Protein AF-A0A660UR28-F1 (afdb_monomer)

Foldseek 3Di:
DVVLLVVVVVCCPPVVVDDPPPRPCPPPDDDDDPDDPDDDDDPVNLVVVLVVDPDLLVNLLSLCCNFFVQDPVQQQQFFPVQQDLPQQKGKRAFDDDDLQHDGDADPVNDIDIGHGDNVSSVSQVVQVVVADPPRGHSNAHPVRSVVQSVCVVVVNDDPVCVGPPPPDDPPPDD

Solvent-accessible surface area (backbone atoms only — not comparable to full-atom values): 10834 Å² total; per-residue (Å²): 108,71,67,60,39,48,52,42,44,40,34,28,54,90,64,62,78,40,64,85,89,65,46,88,46,75,82,62,77,77,83,80,71,81,75,77,77,82,81,82,81,50,70,73,59,48,48,56,56,54,69,70,50,84,52,65,69,60,43,34,53,53,47,42,34,69,63,55,68,49,51,73,69,53,50,63,66,32,33,58,88,32,50,42,80,88,81,33,32,39,48,47,63,67,38,70,63,53,100,88,39,65,63,46,66,51,95,83,72,63,68,51,76,37,69,45,57,69,70,49,48,51,41,47,53,56,49,56,72,76,46,65,86,92,52,59,43,72,70,52,56,60,74,54,49,54,52,53,52,53,32,47,78,68,70,70,59,57,79,88,57,72,65,80,59,80,80,59,77,76,83,75,77,130

pLDDT: mean 85.85, std 14.48, range [36.72, 98.25]

Sequence (174 aa):
MRTLRGIFNLAIDPRGYLAEGTNPFAKIKERRIAARPPEYVPAQDFDKVYKAYRDLWWKTFLTLAYTSGGRRDELLNLTWKDVDFDSQNVSFEPKQATDLLLKWEPKDHESRVIPIPPETVQLLANLQVESDEGNPYVFIKTKRLKHILRRRTQGTWQPDYELVNNWYRPKVWG

Secondary structure (DSSP, 8-state):
-HHHHHHHHHHHTTT-SS-TT--TTTT-----PPPPPPPP--HHHHHHHHHH---HHHHHHHHHHHHH---HHHHHT-BGGGEETTTTEEEE--B---SS---B--TT---EEEE--HHHHHHHHHHHHHSPTT--BSSS-HHHHHHHHHHHHTT---GGGTTGGGS-------

Radius of gyration: 21.39 Å; Cα contacts (8 Å, |Δi|>4): 168; chains: 1; bounding box: 58×46×50 Å

Nearest PDB structures (foldseek):
  5hxy-assembly4_D  TM=7.767E-01  e=2.754E-05  Thermoplasma acidophilum DSM 1728
  5hxy-assembly5_E  TM=5.530E-01  e=5.583E-06  Thermoplasma acidophilum DSM 1728
  2a3v-assembly1_A  TM=7.878E-01  e=2.105E-02  Vibrio cholerae O1 biovar El Tor str. N16961
  2a3v-assembly1_C  TM=7.879E-01  e=2.105E-02  Vibrio cholerae O1 biovar El Tor str. N16961
  6en0-assembly1_A  TM=5.609E-01  e=4.003E-03  Enterococcus faecalis

Mean predicted aligned error: 9.43 Å

Structure (mmCIF, N/CA/C/O backbone):
data_AF-A0A660UR28-F1
#
_entry.id   AF-A0A660UR28-F1
#
loop_
_atom_site.group_PDB
_atom_site.id
_atom_site.type_symbol
_atom_site.label_atom_id
_atom_site.label_alt_id
_atom_site.label_comp_id
_atom_site.label_asym_id
_atom_site.label_entity_id
_atom_site.label_seq_id
_atom_site.pdbx_PDB_ins_code
_atom_site.Cartn_x
_atom_site.Cartn_y
_atom_site.Cartn_z
_atom_site.occupancy
_atom_site.B_iso_or_equiv
_atom_site.auth_seq_id
_atom_site.auth_comp_id
_atom_site.auth_asym_id
_atom_site.auth_atom_id
_atom_site.pdbx_PDB_model_num
ATOM 1 N N . MET A 1 1 ? 18.735 -11.638 -23.825 1.00 72.69 1 MET A N 1
ATOM 2 C CA . MET A 1 1 ? 19.673 -10.715 -24.507 1.00 72.69 1 MET A CA 1
ATOM 3 C C . MET A 1 1 ? 19.986 -9.474 -23.673 1.00 72.69 1 MET A C 1
ATOM 5 O O . MET A 1 1 ? 21.167 -9.210 -23.488 1.00 72.69 1 MET A O 1
ATOM 9 N N . ARG A 1 2 ? 18.990 -8.779 -23.093 1.00 79.69 2 ARG A N 1
ATOM 10 C CA . ARG A 1 2 ? 19.202 -7.627 -22.187 1.00 79.69 2 ARG A CA 1
ATOM 11 C C . ARG A 1 2 ? 20.216 -7.875 -21.066 1.00 79.69 2 ARG A C 1
ATOM 13 O O . ARG A 1 2 ? 21.125 -7.077 -20.874 1.00 79.69 2 ARG A O 1
ATOM 20 N N . THR A 1 3 ? 20.096 -9.011 -20.379 1.00 86.44 3 THR A N 1
ATOM 21 C CA . THR A 1 3 ? 20.965 -9.385 -19.252 1.00 86.44 3 THR A CA 1
ATOM 22 C C . THR A 1 3 ? 22.422 -9.577 -19.669 1.00 86.44 3 THR A C 1
ATOM 24 O O . THR A 1 3 ? 23.307 -8.998 -19.055 1.00 86.44 3 THR A O 1
ATOM 27 N N . LEU A 1 4 ? 22.683 -10.328 -20.747 1.00 88.81 4 LEU A N 1
ATOM 28 C CA . LEU A 1 4 ? 24.046 -10.554 -21.248 1.00 88.81 4 LEU A CA 1
ATOM 29 C C . LEU A 1 4 ? 24.688 -9.246 -21.715 1.00 88.81 4 LEU A C 1
ATOM 31 O O . LEU A 1 4 ? 25.809 -8.940 -21.328 1.00 88.81 4 LEU A O 1
ATOM 35 N N . ARG A 1 5 ? 23.942 -8.422 -22.459 1.00 89.19 5 ARG A N 1
ATOM 36 C CA . ARG A 1 5 ? 24.391 -7.080 -22.845 1.00 89.19 5 ARG A CA 1
ATOM 37 C C . ARG A 1 5 ? 24.771 -6.241 -21.619 1.00 89.19 5 ARG A C 1
ATOM 39 O O . ARG A 1 5 ? 25.812 -5.596 -21.650 1.00 89.19 5 ARG A O 1
ATOM 46 N N . GLY A 1 6 ? 23.961 -6.279 -20.559 1.00 88.88 6 GLY A N 1
ATOM 47 C CA . GLY A 1 6 ? 24.231 -5.587 -19.296 1.00 88.88 6 GLY A CA 1
ATOM 48 C C . GLY A 1 6 ? 25.488 -6.090 -18.582 1.00 88.88 6 GLY A C 1
ATOM 49 O O . GLY A 1 6 ? 26.295 -5.275 -18.154 1.00 88.88 6 GLY A O 1
ATOM 50 N N . ILE A 1 7 ? 25.701 -7.409 -18.513 1.00 92.44 7 ILE A N 1
ATOM 51 C CA . ILE A 1 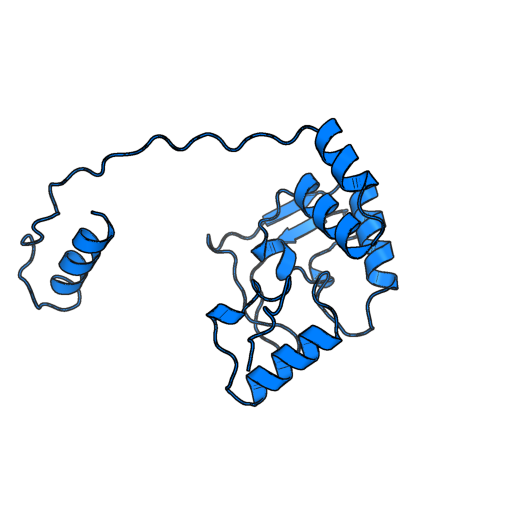7 ? 26.901 -8.009 -17.900 1.00 92.44 7 ILE A CA 1
ATOM 52 C C . ILE A 1 7 ? 28.174 -7.572 -18.635 1.00 92.44 7 ILE A C 1
ATOM 54 O O . ILE A 1 7 ? 29.138 -7.169 -17.990 1.00 92.44 7 ILE A O 1
ATOM 58 N N . PHE A 1 8 ? 28.175 -7.618 -19.971 1.00 92.81 8 PHE A N 1
ATOM 59 C CA . PHE A 1 8 ? 29.329 -7.191 -20.767 1.00 92.81 8 PHE A CA 1
ATOM 60 C C . PHE A 1 8 ? 29.566 -5.683 -20.680 1.00 92.81 8 PHE A C 1
ATOM 62 O O . PHE A 1 8 ? 30.714 -5.269 -20.593 1.00 92.81 8 PHE A O 1
ATOM 69 N N . ASN A 1 9 ? 28.507 -4.869 -20.635 1.00 92.19 9 ASN A N 1
ATOM 70 C CA . ASN A 1 9 ? 28.658 -3.438 -20.369 1.00 92.19 9 ASN A CA 1
ATOM 71 C C . ASN A 1 9 ? 29.295 -3.198 -18.997 1.00 92.19 9 ASN A C 1
ATOM 73 O O . ASN A 1 9 ? 30.249 -2.443 -18.930 1.00 92.19 9 ASN A O 1
ATOM 77 N N . LEU A 1 10 ? 28.853 -3.901 -17.949 1.00 92.56 10 LEU A N 1
ATOM 78 C CA . LEU A 1 10 ? 29.414 -3.769 -16.601 1.00 92.56 10 LEU A CA 1
ATOM 79 C C . LEU A 1 10 ? 30.886 -4.209 -16.520 1.00 92.56 10 LEU A C 1
ATOM 81 O O . LEU A 1 10 ? 31.657 -3.656 -15.741 1.00 92.56 10 LEU A O 1
ATOM 85 N N . ALA A 1 11 ? 31.266 -5.231 -17.292 1.00 92.44 11 ALA A N 1
ATOM 86 C CA . ALA A 1 11 ? 32.648 -5.696 -17.406 1.00 92.44 11 ALA A CA 1
ATOM 87 C C . ALA A 1 11 ? 33.551 -4.688 -18.136 1.00 92.44 11 ALA A C 1
ATOM 89 O O . ALA A 1 11 ? 34.740 -4.642 -17.842 1.00 92.44 11 ALA A O 1
ATOM 90 N N . ILE A 1 12 ? 32.997 -3.888 -19.050 1.00 93.88 12 ILE A N 1
ATOM 91 C CA . ILE A 1 12 ? 33.700 -2.791 -19.722 1.00 93.88 12 ILE A CA 1
ATOM 92 C C . ILE A 1 12 ? 33.795 -1.584 -18.780 1.00 93.88 12 ILE A C 1
ATOM 94 O O . ILE A 1 12 ? 34.889 -1.181 -18.405 1.00 93.88 12 ILE A O 1
ATOM 98 N N . ASP A 1 13 ? 32.653 -1.073 -18.321 1.00 88.19 13 ASP A N 1
ATOM 99 C CA . ASP A 1 13 ? 32.527 0.103 -17.458 1.00 88.19 13 ASP A CA 1
ATOM 100 C C . ASP A 1 13 ? 31.473 -0.173 -16.366 1.00 88.19 13 ASP A C 1
ATOM 102 O O . ASP A 1 13 ? 30.347 -0.572 -16.684 1.00 88.19 13 ASP A O 1
ATOM 106 N N . PRO A 1 14 ? 31.802 -0.047 -15.065 1.00 86.75 14 PRO A N 1
ATOM 107 C CA . PRO A 1 14 ? 33.003 0.565 -14.487 1.00 86.75 14 PRO A CA 1
ATOM 108 C C . PRO A 1 14 ? 34.144 -0.411 -14.167 1.00 86.75 14 PRO A C 1
ATOM 110 O O . PRO A 1 14 ? 35.116 -0.024 -13.525 1.00 86.75 14 PRO A O 1
ATOM 113 N N . ARG A 1 15 ? 34.037 -1.699 -14.525 1.00 91.31 15 ARG A N 1
ATOM 114 C CA . ARG A 1 15 ? 34.988 -2.717 -14.032 1.00 91.31 15 ARG A CA 1
ATOM 115 C C . ARG A 1 15 ? 36.311 -2.788 -14.795 1.00 91.31 15 ARG A C 1
ATOM 117 O O . ARG A 1 15 ? 37.270 -3.311 -14.234 1.00 91.31 15 ARG A O 1
ATOM 124 N N . GLY A 1 16 ? 36.371 -2.324 -16.044 1.00 90.56 16 GLY A N 1
ATOM 125 C CA . GLY A 1 16 ? 37.603 -2.309 -16.842 1.00 90.56 16 GLY A CA 1
ATOM 126 C C . GLY A 1 16 ? 38.189 -3.689 -17.174 1.00 90.56 16 GLY A C 1
ATOM 127 O O . GLY A 1 16 ? 39.362 -3.789 -17.519 1.00 90.56 16 GLY A O 1
ATOM 128 N N . TYR A 1 17 ? 37.409 -4.769 -17.067 1.00 94.94 17 TYR A N 1
ATOM 129 C CA . TYR A 1 17 ? 37.847 -6.128 -17.416 1.00 94.94 17 TYR A CA 1
ATOM 130 C C . TYR A 1 17 ? 37.936 -6.353 -18.927 1.00 94.94 17 TYR A C 1
ATOM 132 O O . TYR A 1 17 ? 38.640 -7.254 -19.377 1.00 94.94 17 TYR A O 1
ATOM 140 N N . LEU A 1 18 ? 37.196 -5.565 -19.706 1.00 92.62 18 LEU A N 1
ATOM 141 C CA . LEU A 1 18 ? 37.156 -5.625 -21.161 1.00 92.62 18 LEU A CA 1
ATOM 142 C C . LEU A 1 18 ? 37.305 -4.215 -21.736 1.00 92.62 18 LEU A C 1
ATOM 144 O O . LEU A 1 18 ? 36.849 -3.246 -21.135 1.00 92.62 18 LEU A O 1
ATOM 148 N N . ALA A 1 19 ? 37.915 -4.101 -22.915 1.00 91.50 19 ALA A N 1
ATOM 149 C CA . ALA A 1 19 ? 38.076 -2.815 -23.586 1.00 91.50 19 ALA A CA 1
ATOM 150 C C . ALA A 1 19 ? 36.729 -2.243 -24.060 1.00 91.50 19 ALA A C 1
ATOM 152 O O . ALA A 1 19 ? 35.791 -2.986 -24.376 1.00 91.50 19 ALA A O 1
ATOM 153 N N . GLU A 1 20 ? 36.643 -0.919 -24.166 1.00 88.88 20 GLU A N 1
ATOM 154 C CA . GLU A 1 20 ? 35.468 -0.245 -24.716 1.00 88.88 20 GLU A CA 1
ATOM 155 C C . GLU A 1 20 ? 35.103 -0.767 -26.114 1.00 88.88 20 GLU A C 1
ATOM 157 O O . GLU A 1 20 ? 35.952 -1.139 -26.922 1.00 88.88 20 GLU A O 1
ATOM 162 N N . GLY A 1 21 ? 33.800 -0.847 -26.393 1.00 86.38 21 GLY A N 1
ATOM 163 C CA . GLY A 1 21 ? 33.291 -1.313 -27.686 1.00 86.38 21 GLY A CA 1
ATOM 164 C C . GLY A 1 21 ? 33.343 -2.831 -27.917 1.00 86.38 21 GLY A C 1
ATOM 165 O O . GLY A 1 21 ? 32.857 -3.292 -28.949 1.00 86.38 21 GLY A O 1
ATOM 166 N N . THR A 1 22 ? 33.843 -3.632 -26.969 1.00 91.62 22 THR A N 1
ATOM 167 C CA . THR A 1 22 ? 33.976 -5.098 -27.129 1.00 91.62 22 THR A CA 1
ATOM 168 C C . THR A 1 22 ? 32.720 -5.905 -26.788 1.00 91.62 22 THR A C 1
ATOM 170 O O . THR A 1 22 ? 32.741 -7.132 -26.869 1.00 91.62 22 THR A O 1
ATOM 173 N N . ASN A 1 23 ? 31.601 -5.262 -26.428 1.00 90.62 23 ASN A N 1
ATOM 174 C CA . ASN A 1 23 ? 30.380 -5.981 -26.058 1.00 90.62 23 ASN A CA 1
ATOM 175 C C . ASN A 1 23 ? 29.820 -6.773 -27.265 1.00 90.62 23 ASN A C 1
ATOM 177 O O . ASN A 1 23 ? 29.280 -6.163 -28.197 1.00 90.62 23 ASN A O 1
ATOM 181 N N . PRO A 1 24 ? 29.838 -8.122 -27.237 1.00 90.81 24 PRO A N 1
ATOM 182 C CA . PRO A 1 24 ? 29.421 -8.945 -28.374 1.00 90.81 24 PRO A CA 1
ATOM 183 C C . PRO A 1 24 ? 27.911 -8.859 -28.642 1.00 90.81 24 PRO A C 1
ATOM 185 O O . PRO A 1 24 ? 27.438 -9.179 -29.730 1.00 90.81 24 PRO A O 1
ATOM 188 N N . PHE A 1 25 ? 27.138 -8.366 -27.672 1.00 88.88 25 PHE A N 1
ATOM 189 C CA . PHE A 1 25 ? 25.699 -8.171 -27.786 1.00 88.88 25 PHE A CA 1
ATOM 190 C C . PHE A 1 25 ? 25.327 -6.754 -28.236 1.00 88.88 25 PHE A C 1
ATOM 192 O O . PHE A 1 25 ? 24.142 -6.505 -28.440 1.00 88.88 25 PHE A O 1
ATOM 199 N N . ALA A 1 26 ? 26.283 -5.832 -28.436 1.00 84.56 26 ALA A N 1
ATOM 200 C CA . ALA A 1 26 ? 26.017 -4.419 -28.739 1.00 84.56 26 ALA A CA 1
ATOM 201 C C . ALA A 1 26 ? 25.076 -4.221 -29.943 1.00 84.56 26 ALA A C 1
ATOM 203 O O . ALA A 1 26 ? 24.149 -3.407 -29.896 1.00 84.56 26 ALA A O 1
ATOM 204 N N . LYS A 1 27 ? 25.251 -5.024 -30.996 1.00 85.81 27 LYS A N 1
ATOM 205 C CA . LYS A 1 27 ? 24.493 -4.915 -32.254 1.00 85.81 27 LYS A CA 1
ATOM 206 C C . LYS A 1 27 ? 23.245 -5.808 -32.313 1.00 85.81 27 LYS A C 1
ATOM 208 O O . LYS A 1 27 ? 22.477 -5.719 -33.268 1.00 85.81 27 LYS A O 1
ATOM 213 N N . ILE A 1 28 ? 22.999 -6.643 -31.298 1.00 86.75 28 ILE A N 1
ATOM 214 C CA . ILE A 1 28 ? 21.868 -7.584 -31.298 1.00 86.75 28 ILE A CA 1
ATOM 215 C C . ILE A 1 28 ? 20.583 -6.859 -30.895 1.00 86.75 28 ILE A C 1
ATOM 217 O O . ILE A 1 28 ? 20.365 -6.573 -29.715 1.00 86.75 28 ILE A O 1
ATOM 221 N N . LYS A 1 29 ? 19.714 -6.567 -31.867 1.00 78.44 29 LYS A N 1
ATOM 222 C CA . LYS A 1 29 ? 18.396 -5.970 -31.604 1.00 78.44 29 LYS A CA 1
ATOM 223 C C . LYS A 1 29 ? 17.541 -6.923 -30.770 1.00 78.44 29 LYS A C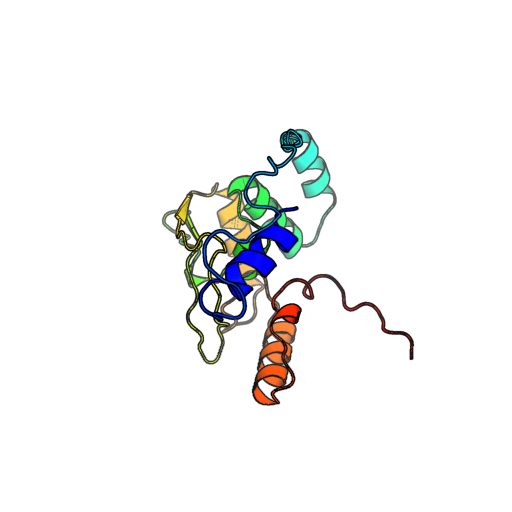 1
ATOM 225 O O . LYS A 1 29 ? 17.421 -8.106 -31.081 1.00 78.44 29 LYS A O 1
ATOM 230 N N . GLU A 1 30 ? 16.932 -6.403 -29.710 1.00 77.81 30 GLU A N 1
ATOM 231 C CA . GLU A 1 30 ? 15.977 -7.181 -28.927 1.00 77.81 30 GLU A CA 1
ATOM 232 C C . GLU A 1 30 ? 14.711 -7.423 -29.744 1.00 77.81 30 GLU A C 1
ATOM 234 O O . GLU A 1 30 ? 14.125 -6.494 -30.305 1.00 77.81 30 GLU A O 1
ATOM 239 N N . ARG A 1 31 ? 14.265 -8.681 -29.785 1.00 75.56 31 ARG A N 1
ATOM 240 C CA . ARG A 1 31 ? 12.942 -9.009 -30.302 1.00 75.56 31 ARG A CA 1
ATOM 241 C C . ARG A 1 31 ? 11.916 -8.436 -29.328 1.00 75.56 31 ARG A C 1
ATO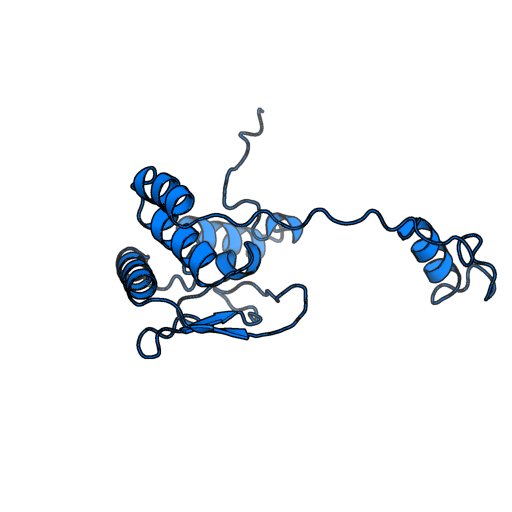M 243 O O . ARG A 1 31 ? 11.694 -9.000 -28.259 1.00 75.56 31 ARG A O 1
ATOM 250 N N . ARG A 1 32 ? 11.313 -7.303 -29.687 1.00 67.38 32 ARG A N 1
ATOM 251 C CA . ARG A 1 32 ? 10.176 -6.743 -28.955 1.00 67.38 32 ARG A CA 1
ATOM 252 C C . ARG A 1 32 ? 8.986 -7.669 -29.176 1.00 67.38 32 ARG A C 1
ATOM 254 O O . ARG A 1 32 ? 8.419 -7.710 -30.263 1.00 67.38 32 ARG A O 1
ATOM 261 N N . ILE A 1 33 ? 8.656 -8.458 -28.163 1.00 78.25 33 ILE A N 1
ATOM 262 C CA . ILE A 1 33 ? 7.372 -9.151 -28.114 1.00 78.25 33 ILE A CA 1
ATOM 263 C C . ILE A 1 33 ? 6.342 -8.062 -27.819 1.00 78.25 33 ILE A C 1
ATOM 265 O O . ILE A 1 33 ? 6.503 -7.330 -26.841 1.00 78.25 33 ILE A O 1
ATOM 269 N N . ALA A 1 34 ? 5.335 -7.906 -28.679 1.00 74.56 34 ALA A N 1
ATOM 270 C CA . ALA A 1 34 ? 4.233 -6.998 -28.391 1.00 74.56 34 ALA A CA 1
ATOM 271 C C . ALA A 1 34 ? 3.586 -7.443 -27.074 1.00 74.56 34 ALA A C 1
ATOM 273 O O . ALA A 1 34 ? 3.152 -8.591 -26.949 1.00 74.56 34 ALA A O 1
ATOM 274 N N . ALA A 1 35 ? 3.588 -6.562 -26.074 1.00 75.69 35 ALA A N 1
ATOM 275 C CA . ALA A 1 35 ? 2.890 -6.833 -24.831 1.00 75.69 35 ALA A CA 1
ATOM 276 C C . ALA A 1 35 ? 1.396 -6.960 -25.144 1.00 75.69 35 ALA A C 1
ATOM 278 O O . ALA A 1 35 ? 0.849 -6.150 -25.894 1.00 75.69 35 ALA A O 1
ATOM 279 N N . ARG A 1 36 ? 0.738 -7.980 -24.585 1.00 78.12 36 ARG A N 1
ATOM 280 C CA . ARG A 1 36 ? -0.725 -8.016 -24.610 1.00 78.12 36 ARG A CA 1
ATOM 281 C C . ARG A 1 36 ? -1.227 -6.826 -23.791 1.00 78.12 36 ARG A C 1
ATOM 283 O O . ARG A 1 36 ? -0.684 -6.607 -22.703 1.00 78.12 36 ARG A O 1
ATOM 290 N N . PRO A 1 37 ? -2.208 -6.056 -24.289 1.00 74.75 37 PRO A N 1
ATOM 291 C CA . PRO A 1 37 ? -2.804 -5.008 -23.482 1.00 74.75 37 PRO A CA 1
ATOM 292 C C . PRO A 1 37 ? -3.405 -5.646 -22.221 1.00 74.75 37 PRO A C 1
ATOM 294 O O . PRO A 1 37 ? -3.944 -6.755 -22.309 1.00 74.75 37 PRO A O 1
ATOM 297 N N . PRO A 1 38 ? -3.277 -5.002 -21.050 1.00 76.31 38 PRO A N 1
ATOM 298 C CA . PRO A 1 38 ? -3.974 -5.464 -19.861 1.00 76.31 38 PRO A CA 1
ATOM 299 C C . PRO A 1 38 ? -5.479 -5.491 -20.142 1.00 76.31 38 PRO A C 1
ATOM 301 O O . PRO A 1 38 ? -6.023 -4.566 -20.747 1.00 76.31 38 PRO A O 1
ATOM 304 N N . GLU A 1 39 ? -6.135 -6.573 -19.736 1.00 83.12 39 GLU A N 1
ATOM 305 C CA . GLU A 1 39 ? -7.581 -6.712 -19.868 1.00 83.12 39 GLU A CA 1
ATOM 306 C C . GLU A 1 39 ? -8.266 -5.766 -18.877 1.00 83.12 39 GLU A C 1
ATOM 308 O O . GLU A 1 39 ? -7.921 -5.725 -17.694 1.00 83.12 39 GLU A O 1
ATOM 313 N N . TYR A 1 40 ? -9.200 -4.958 -19.375 1.00 85.75 40 TYR A N 1
ATOM 314 C CA . TYR A 1 40 ? -9.998 -4.079 -18.531 1.00 85.75 40 TYR A CA 1
ATOM 315 C C . TYR A 1 40 ? -11.015 -4.915 -17.756 1.00 85.75 40 TYR A C 1
ATOM 317 O O . TYR A 1 40 ? -11.718 -5.720 -18.359 1.00 85.75 40 TYR A O 1
ATOM 325 N N . VAL A 1 41 ? -11.114 -4.702 -16.442 1.00 86.81 41 VAL A N 1
ATOM 326 C CA . VAL A 1 41 ? -12.128 -5.345 -15.598 1.00 86.81 41 VAL A CA 1
ATOM 327 C C . VAL A 1 41 ? -13.388 -4.476 -15.608 1.00 86.81 41 VAL A C 1
ATOM 329 O O . VAL A 1 41 ? -13.350 -3.374 -15.060 1.00 86.81 41 VAL A O 1
ATOM 332 N N . PRO A 1 42 ? -14.509 -4.929 -16.198 1.00 92.12 42 PRO A N 1
ATOM 333 C CA . PRO A 1 42 ? -15.752 -4.170 -16.182 1.00 92.12 42 PRO A CA 1
ATOM 334 C C . PRO A 1 42 ? -16.358 -4.103 -14.778 1.00 92.12 42 PRO A C 1
ATOM 336 O O . PRO A 1 42 ? -16.233 -5.037 -13.983 1.00 92.12 42 PRO A O 1
ATOM 339 N N . ALA A 1 43 ? -17.131 -3.048 -14.510 1.00 90.12 43 ALA A N 1
ATOM 340 C CA . ALA A 1 43 ? -17.811 -2.859 -13.226 1.00 90.12 43 ALA A CA 1
ATOM 341 C C . ALA A 1 43 ? -18.697 -4.054 -12.822 1.00 90.12 43 ALA A C 1
ATOM 343 O O . ALA A 1 43 ? -18.775 -4.393 -11.646 1.00 90.12 43 ALA A O 1
ATOM 344 N N . GLN A 1 44 ? -19.323 -4.730 -13.790 1.00 92.50 44 GLN A N 1
ATOM 345 C CA . GLN A 1 44 ? -20.147 -5.919 -13.543 1.00 92.50 44 GLN A CA 1
ATOM 346 C C . GLN A 1 44 ? -19.332 -7.109 -13.019 1.00 92.50 44 GLN A C 1
ATOM 348 O O . GLN A 1 44 ? -19.826 -7.879 -12.199 1.00 92.50 44 GLN A O 1
ATOM 353 N N . ASP A 1 45 ? -18.093 -7.270 -13.482 1.00 91.81 45 ASP A N 1
ATOM 354 C CA . ASP A 1 45 ? -17.216 -8.339 -13.010 1.00 91.81 45 ASP A CA 1
ATOM 355 C C . ASP A 1 45 ? -16.590 -7.979 -11.667 1.00 91.81 45 ASP A C 1
ATOM 357 O O . ASP A 1 45 ? -16.518 -8.829 -10.777 1.00 91.81 45 ASP A O 1
ATOM 361 N N . PHE A 1 46 ? -16.237 -6.706 -11.472 1.00 92.50 46 PHE A N 1
ATOM 362 C CA . PHE A 1 46 ? -15.827 -6.213 -10.162 1.00 92.50 46 PHE A CA 1
ATOM 363 C C . PHE A 1 46 ? -16.930 -6.412 -9.110 1.00 92.50 46 PHE A C 1
ATOM 365 O O . PHE A 1 46 ? -16.649 -6.897 -8.017 1.00 92.50 46 PHE A O 1
ATOM 372 N N . ASP A 1 47 ? -18.193 -6.134 -9.444 1.00 91.88 47 ASP A N 1
ATOM 373 C CA . ASP A 1 47 ? -19.339 -6.317 -8.546 1.00 91.88 47 ASP A CA 1
ATOM 374 C C . ASP A 1 47 ? -19.517 -7.782 -8.105 1.00 91.88 47 ASP A C 1
ATOM 376 O O . ASP A 1 47 ? -19.794 -8.051 -6.934 1.00 91.88 47 ASP A O 1
ATOM 380 N N . LYS A 1 48 ? -19.268 -8.755 -8.995 1.00 91.31 48 LYS A N 1
ATOM 381 C CA . LYS A 1 48 ? -19.268 -10.186 -8.629 1.00 91.31 48 LYS A CA 1
ATOM 382 C C . LYS A 1 48 ? -18.216 -10.488 -7.562 1.00 91.31 48 LYS A C 1
ATOM 384 O O . LYS A 1 48 ? -18.512 -11.181 -6.588 1.00 91.31 48 LYS A O 1
ATOM 389 N N . VAL A 1 49 ? -17.004 -9.956 -7.728 1.00 88.00 49 VAL A N 1
ATOM 390 C CA . VAL A 1 49 ? -15.913 -10.110 -6.755 1.00 88.00 49 VAL A CA 1
ATOM 391 C C . VAL A 1 49 ? -16.275 -9.410 -5.444 1.00 88.00 49 VAL A C 1
ATOM 393 O O . VAL A 1 49 ? -16.191 -10.015 -4.377 1.00 88.00 49 VAL A O 1
ATOM 396 N N . TYR A 1 50 ? -16.754 -8.169 -5.517 1.00 89.81 50 TYR A N 1
ATOM 397 C CA . TYR A 1 50 ? -17.146 -7.367 -4.361 1.00 89.81 50 TYR A CA 1
ATOM 398 C C . TYR A 1 50 ? -18.235 -8.046 -3.515 1.00 89.81 50 TYR A C 1
ATOM 400 O O . TYR A 1 50 ? -18.158 -8.052 -2.285 1.00 89.81 50 TYR A O 1
ATOM 408 N N . LYS A 1 51 ? -19.228 -8.672 -4.161 1.00 89.88 51 LYS A N 1
ATOM 409 C CA . LYS A 1 51 ? -20.309 -9.414 -3.492 1.00 89.88 51 LYS A CA 1
ATOM 410 C C . LYS A 1 51 ? -19.855 -10.745 -2.889 1.00 89.88 51 LYS A C 1
ATOM 412 O O . LYS A 1 51 ? -20.464 -11.201 -1.921 1.00 89.88 51 LYS A O 1
ATOM 417 N N . ALA A 1 52 ? -18.811 -11.370 -3.434 1.00 90.19 52 ALA A N 1
ATOM 418 C CA . ALA A 1 52 ? -18.305 -12.651 -2.944 1.00 90.19 52 ALA A CA 1
ATOM 419 C C . ALA A 1 52 ? -17.561 -12.526 -1.602 1.00 90.19 52 ALA A C 1
ATOM 421 O O . ALA A 1 52 ? -17.655 -13.417 -0.755 1.00 90.19 52 ALA A O 1
ATOM 422 N N . TYR A 1 53 ? -16.843 -11.422 -1.376 1.00 84.75 53 TYR A N 1
ATOM 423 C CA . TYR A 1 53 ? -16.109 -11.198 -0.130 1.00 84.75 53 TYR A CA 1
ATOM 424 C C . TYR A 1 53 ? -16.982 -10.508 0.920 1.00 84.75 53 TYR A C 1
ATOM 426 O O . TYR A 1 53 ? -17.616 -9.492 0.657 1.00 84.75 53 TYR A O 1
ATOM 434 N N . ARG A 1 54 ? -16.998 -11.046 2.145 1.00 81.31 54 ARG A N 1
ATOM 435 C CA . ARG A 1 54 ? -17.709 -10.441 3.290 1.00 81.31 54 ARG A CA 1
ATOM 436 C C . ARG A 1 54 ? -16.811 -9.595 4.190 1.00 81.31 54 ARG A C 1
ATOM 438 O O . ARG A 1 54 ? -17.314 -8.715 4.873 1.00 81.31 54 ARG A O 1
ATOM 445 N N . ASP A 1 55 ? -15.513 -9.872 4.178 1.00 90.62 55 ASP A N 1
ATOM 446 C CA . ASP A 1 55 ? -14.522 -9.229 5.038 1.00 90.62 55 ASP A CA 1
ATOM 447 C C . ASP A 1 55 ? -14.291 -7.768 4.629 1.00 90.62 55 ASP A C 1
ATOM 449 O O . ASP A 1 55 ? -14.029 -7.487 3.454 1.00 90.62 55 ASP A O 1
ATOM 453 N N . LEU A 1 56 ? -14.383 -6.850 5.597 1.00 93.56 56 LEU A N 1
ATOM 454 C CA . LEU A 1 56 ? -14.236 -5.412 5.361 1.00 93.56 56 LEU A CA 1
ATOM 455 C C . LEU A 1 56 ? -12.864 -5.097 4.767 1.00 93.56 56 LEU A C 1
ATOM 457 O O . LEU A 1 56 ? -12.777 -4.353 3.796 1.00 93.56 56 LEU A O 1
ATOM 461 N N . TRP A 1 57 ? -11.810 -5.741 5.275 1.00 93.56 57 TRP A N 1
ATOM 462 C CA . TRP A 1 57 ? -10.450 -5.553 4.776 1.00 93.56 57 TRP A CA 1
ATOM 463 C C . TRP A 1 57 ? -10.351 -5.842 3.271 1.00 93.56 57 TRP A C 1
ATOM 465 O O . TRP A 1 57 ? -9.853 -5.007 2.517 1.00 93.56 57 TRP A O 1
ATOM 475 N N . TRP A 1 58 ? -10.876 -6.985 2.808 1.00 92.62 58 TRP A N 1
ATOM 476 C CA . TRP A 1 58 ? -10.838 -7.348 1.383 1.00 92.62 58 TRP A CA 1
ATOM 477 C C . TRP A 1 58 ? -11.706 -6.441 0.523 1.00 92.62 58 TRP A C 1
ATOM 479 O O . TRP A 1 58 ? -11.285 -6.067 -0.574 1.00 92.62 58 TRP A O 1
ATOM 489 N N . LYS A 1 59 ? -12.887 -6.052 1.016 1.00 94.69 59 LYS A N 1
ATOM 490 C CA . LYS A 1 59 ? -13.736 -5.082 0.318 1.00 94.69 59 LYS A CA 1
ATOM 491 C C . LYS A 1 59 ? -13.014 -3.754 0.133 1.00 94.69 59 LYS A 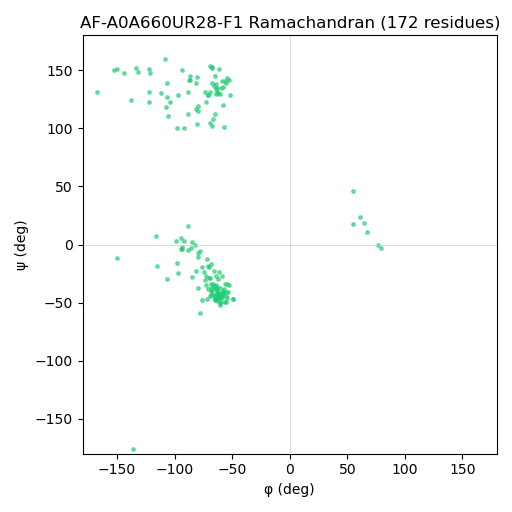C 1
ATOM 493 O O . LYS A 1 59 ? -12.961 -3.260 -0.990 1.00 94.69 59 LYS A O 1
ATOM 498 N N . THR A 1 60 ? -12.422 -3.206 1.190 1.00 96.44 60 THR A N 1
ATOM 499 C CA . THR A 1 60 ? -11.701 -1.930 1.138 1.00 96.44 60 THR A CA 1
ATOM 500 C C . THR A 1 60 ? -10.468 -2.027 0.242 1.00 96.44 60 THR A C 1
ATOM 502 O O . THR A 1 60 ? -10.281 -1.174 -0.621 1.00 96.44 60 THR A O 1
ATOM 505 N N . PHE A 1 61 ? -9.667 -3.091 0.370 1.00 95.31 61 PHE A N 1
ATOM 506 C CA . PHE A 1 61 ? -8.455 -3.283 -0.433 1.00 95.31 61 PHE A CA 1
ATOM 507 C C . PHE A 1 61 ? -8.760 -3.366 -1.933 1.00 95.31 61 PHE A C 1
ATOM 509 O O . PHE A 1 61 ? -8.149 -2.658 -2.732 1.00 95.31 61 PHE A O 1
ATOM 516 N N . LEU A 1 62 ? -9.722 -4.207 -2.326 1.00 94.38 62 LEU A N 1
ATOM 517 C CA . LEU A 1 62 ? -10.071 -4.400 -3.734 1.00 94.38 62 LEU A CA 1
ATOM 518 C C . LEU A 1 62 ? -10.777 -3.180 -4.325 1.00 94.38 62 LEU A C 1
ATOM 520 O O . LEU A 1 62 ? -10.494 -2.817 -5.464 1.00 94.38 62 LEU A O 1
ATOM 524 N N . THR A 1 63 ? -11.652 -2.527 -3.556 1.00 95.62 63 THR A N 1
ATOM 525 C CA . THR A 1 63 ? -12.332 -1.304 -4.010 1.00 95.62 63 THR A CA 1
ATOM 526 C C . THR A 1 63 ? -11.331 -0.184 -4.216 1.00 95.62 63 THR A C 1
ATOM 528 O O . THR A 1 63 ? -11.321 0.417 -5.285 1.00 95.62 63 THR A O 1
ATOM 531 N N . LEU A 1 64 ? -10.413 0.031 -3.269 1.00 97.19 64 LEU A N 1
ATOM 532 C CA . LEU A 1 64 ? -9.372 1.035 -3.436 1.00 97.19 64 LEU A CA 1
ATOM 533 C C . LEU A 1 64 ? -8.458 0.709 -4.621 1.00 97.19 64 LEU A C 1
ATOM 535 O O . LEU A 1 64 ? -8.135 1.610 -5.391 1.00 97.19 64 LEU A O 1
ATOM 539 N N . ALA A 1 65 ? -8.070 -0.556 -4.814 1.00 95.38 65 ALA A N 1
ATOM 540 C CA . ALA A 1 65 ? -7.272 -0.961 -5.972 1.00 95.38 65 ALA A CA 1
ATOM 541 C C . ALA A 1 65 ? -7.982 -0.638 -7.294 1.00 95.38 65 ALA A C 1
ATOM 543 O O . ALA A 1 65 ? -7.369 -0.092 -8.212 1.00 95.38 65 ALA A O 1
ATOM 544 N N . TYR A 1 66 ? -9.280 -0.937 -7.368 1.00 95.06 66 TYR A N 1
ATOM 545 C CA . TYR A 1 66 ? -10.099 -0.702 -8.550 1.00 95.06 66 TYR A CA 1
ATOM 546 C C . TYR A 1 66 ? -10.313 0.791 -8.830 1.00 95.06 66 TYR A C 1
ATOM 548 O O . TYR A 1 66 ? -10.185 1.217 -9.974 1.00 95.06 66 TYR A O 1
ATOM 556 N N . THR A 1 67 ? -10.590 1.602 -7.803 1.00 95.38 67 THR A N 1
ATOM 557 C CA . THR A 1 67 ? -10.917 3.024 -7.988 1.00 95.38 67 THR A CA 1
ATOM 558 C C . THR A 1 67 ? -9.694 3.931 -8.090 1.00 95.38 67 THR A C 1
ATOM 560 O O . THR A 1 67 ? -9.780 4.969 -8.733 1.00 95.38 67 THR A O 1
ATOM 563 N N . SER A 1 68 ? -8.563 3.570 -7.472 1.00 94.62 68 SER A N 1
ATOM 564 C CA . SER A 1 68 ? -7.343 4.398 -7.491 1.00 94.62 68 SER A CA 1
ATOM 565 C C . SER A 1 68 ? -6.309 3.972 -8.538 1.00 94.62 68 SER A C 1
ATOM 567 O O . SER A 1 68 ? -5.367 4.715 -8.813 1.00 94.62 68 SER A O 1
ATOM 569 N N . GLY A 1 69 ? -6.417 2.756 -9.091 1.00 92.38 69 GLY A N 1
ATOM 570 C CA . GLY A 1 69 ? -5.354 2.181 -9.923 1.00 92.38 69 GLY A CA 1
ATOM 571 C C . GLY A 1 69 ? -4.028 2.009 -9.166 1.00 92.38 69 GLY A C 1
ATOM 572 O O . GLY A 1 69 ? -2.951 2.017 -9.776 1.00 92.38 69 GLY A O 1
ATOM 573 N N . GLY A 1 70 ? -4.092 1.910 -7.834 1.00 91.12 70 GLY A N 1
ATOM 574 C CA . GLY A 1 70 ? -2.941 1.695 -6.970 1.00 91.12 70 GLY A CA 1
ATOM 575 C C . GLY A 1 70 ? -2.274 0.357 -7.273 1.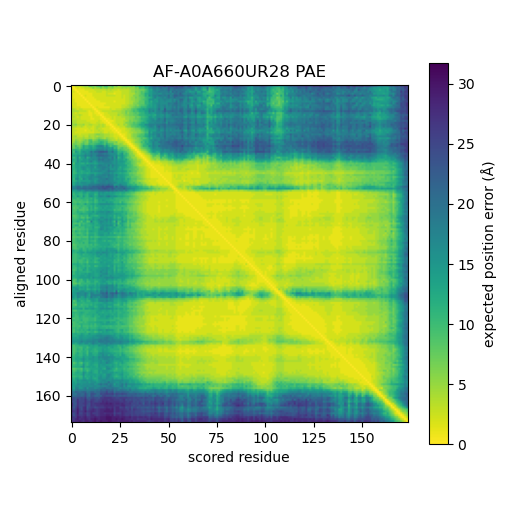00 91.12 70 GLY A C 1
ATOM 576 O O . GLY A 1 70 ? -2.923 -0.691 -7.342 1.00 91.12 70 GLY A O 1
ATOM 577 N N . ARG A 1 71 ? -0.953 0.370 -7.451 1.00 89.38 71 ARG A N 1
ATOM 578 C CA . ARG A 1 71 ? -0.185 -0.871 -7.595 1.00 89.38 71 ARG A CA 1
ATOM 579 C C . ARG A 1 71 ? -0.211 -1.628 -6.274 1.00 89.38 71 ARG A C 1
ATOM 581 O O . ARG A 1 71 ? -0.261 -1.026 -5.207 1.00 89.38 71 ARG A O 1
ATOM 588 N N . ARG A 1 72 ? -0.091 -2.958 -6.328 1.00 88.56 72 ARG A N 1
ATOM 589 C CA . ARG A 1 72 ? -0.113 -3.804 -5.122 1.00 88.56 72 ARG A CA 1
ATOM 590 C C . ARG A 1 72 ? 0.832 -3.292 -4.030 1.00 88.56 72 ARG A C 1
ATOM 592 O O . ARG A 1 72 ? 0.420 -3.193 -2.883 1.00 88.56 72 ARG A O 1
ATOM 599 N N . ASP A 1 73 ? 2.069 -2.960 -4.385 1.00 86.50 73 ASP A N 1
ATOM 600 C CA . ASP A 1 73 ? 3.057 -2.529 -3.395 1.00 86.50 73 ASP A CA 1
ATOM 601 C C . ASP A 1 73 ? 2.771 -1.105 -2.885 1.00 86.50 73 ASP A C 1
ATOM 603 O O . ASP A 1 73 ? 3.011 -0.834 -1.717 1.00 86.50 73 ASP A O 1
ATOM 607 N N . GLU A 1 74 ? 2.175 -0.225 -3.696 1.00 92.12 74 GLU A N 1
ATOM 608 C CA . GLU A 1 74 ? 1.700 1.094 -3.240 1.00 92.12 74 GLU A CA 1
ATOM 609 C C . GLU A 1 74 ? 0.603 0.932 -2.179 1.00 92.12 74 GLU A C 1
ATOM 611 O O . GLU A 1 74 ? 0.692 1.498 -1.093 1.00 92.12 74 GLU A O 1
ATOM 616 N N . LEU A 1 75 ? -0.388 0.078 -2.451 1.00 93.56 75 LEU A N 1
ATOM 617 C CA . LEU A 1 75 ? -1.483 -0.201 -1.521 1.00 93.56 75 LEU A CA 1
ATOM 618 C C . LEU A 1 75 ? -0.981 -0.853 -0.228 1.00 93.56 75 LEU A C 1
ATOM 620 O O . LEU A 1 75 ? -1.427 -0.502 0.858 1.00 93.56 75 LEU A O 1
ATOM 624 N N . LEU A 1 76 ? -0.033 -1.788 -0.314 1.00 90.88 76 LEU A N 1
ATOM 625 C CA . LEU A 1 76 ? 0.495 -2.477 0.866 1.00 90.88 76 LEU A CA 1
ATOM 626 C C . LEU A 1 76 ? 1.365 -1.582 1.768 1.00 90.88 76 LEU A C 1
ATOM 628 O O . LEU A 1 76 ? 1.529 -1.922 2.939 1.00 90.88 76 LEU A O 1
ATOM 632 N N . ASN A 1 77 ? 1.879 -0.457 1.259 1.00 91.88 77 ASN A N 1
ATOM 633 C CA . ASN A 1 77 ? 2.579 0.563 2.055 1.00 91.88 77 ASN A CA 1
ATOM 634 C C . ASN A 1 77 ? 1.708 1.757 2.432 1.00 91.88 77 ASN A C 1
ATOM 636 O O . ASN A 1 77 ? 2.214 2.696 3.048 1.00 91.88 77 ASN A O 1
ATOM 640 N N . LEU A 1 78 ? 0.427 1.744 2.068 1.00 95.44 78 LEU A N 1
ATOM 641 C CA . LEU A 1 78 ? -0.457 2.855 2.358 1.00 95.44 78 LEU A CA 1
ATOM 642 C C . LEU A 1 78 ? -0.631 3.015 3.870 1.00 95.44 78 LEU A C 1
ATOM 644 O O . LEU A 1 78 ? -0.933 2.051 4.587 1.00 95.44 78 LEU A O 1
ATOM 648 N N . THR A 1 79 ? -0.442 4.239 4.348 1.00 96.56 79 THR A N 1
ATOM 649 C CA . THR A 1 79 ? -0.614 4.621 5.748 1.00 96.56 79 THR A CA 1
ATOM 650 C C . THR A 1 79 ? -1.856 5.484 5.927 1.00 96.56 79 THR A C 1
ATOM 652 O O . THR A 1 79 ? -2.326 6.108 4.982 1.00 96.56 79 THR A O 1
ATOM 655 N N . TRP A 1 80 ? -2.389 5.567 7.145 1.00 97.31 80 TRP A N 1
ATOM 656 C CA . TRP A 1 80 ? -3.543 6.429 7.426 1.00 97.31 80 TRP A CA 1
ATOM 657 C C . TRP A 1 80 ? -3.263 7.914 7.174 1.00 97.31 80 TRP A C 1
ATOM 659 O O . TRP A 1 80 ? -4.191 8.659 6.898 1.00 97.31 80 TRP A O 1
ATOM 669 N N . LYS A 1 81 ? -1.992 8.342 7.218 1.00 96.56 81 LYS A N 1
ATOM 670 C CA . LYS A 1 81 ? -1.585 9.714 6.869 1.00 96.56 81 LYS A CA 1
ATOM 671 C C . LYS A 1 81 ? -1.688 10.015 5.375 1.00 96.56 81 LYS A C 1
ATOM 673 O O . LYS A 1 81 ? -1.685 11.178 4.997 1.00 96.56 81 LYS A O 1
ATOM 678 N N . ASP A 1 82 ? -1.746 8.977 4.551 1.00 97.31 82 ASP A N 1
ATOM 679 C CA . ASP A 1 82 ? -1.838 9.101 3.100 1.00 97.31 82 ASP A CA 1
ATOM 680 C C . ASP A 1 82 ? -3.286 9.202 2.612 1.00 97.31 82 ASP A C 1
ATOM 682 O O . ASP A 1 82 ? -3.512 9.350 1.414 1.00 97.31 82 ASP A O 1
ATOM 686 N N . VAL A 1 83 ? -4.258 9.066 3.518 1.00 98.06 83 VAL A N 1
ATOM 687 C CA . VAL A 1 83 ? -5.686 9.159 3.221 1.00 98.06 83 VAL A CA 1
ATOM 688 C C . VAL A 1 83 ? -6.193 10.499 3.741 1.00 98.06 83 VAL A C 1
ATOM 690 O O . VAL A 1 83 ? -6.291 10.708 4.948 1.00 98.06 83 VAL A O 1
ATOM 693 N N . ASP A 1 84 ? -6.530 11.396 2.822 1.00 97.88 84 ASP A N 1
ATOM 694 C CA . ASP A 1 84 ? -7.220 12.642 3.133 1.00 97.88 84 ASP A CA 1
ATOM 695 C C . ASP A 1 84 ? -8.729 12.399 3.006 1.00 97.88 84 ASP A C 1
ATOM 697 O O . ASP A 1 84 ? -9.278 12.335 1.903 1.00 97.88 84 ASP A O 1
ATOM 701 N N . PHE A 1 85 ? -9.387 12.206 4.150 1.00 97.50 85 PHE A N 1
ATOM 702 C CA . PHE A 1 85 ? -10.826 11.952 4.219 1.00 97.50 85 PHE A CA 1
ATOM 703 C C . PHE A 1 85 ? -11.662 13.183 3.853 1.00 97.50 85 PHE A C 1
ATOM 705 O O . PHE A 1 85 ? -12.758 13.018 3.317 1.00 97.50 85 PHE A O 1
ATOM 712 N N . ASP A 1 86 ? -11.145 14.390 4.096 1.00 97.06 86 ASP A N 1
ATOM 713 C CA . ASP A 1 86 ? -11.854 15.644 3.835 1.00 97.06 86 ASP A CA 1
ATOM 714 C C . ASP A 1 86 ? -11.849 15.952 2.335 1.00 97.06 86 ASP A C 1
ATOM 716 O O . ASP A 1 86 ? -12.894 16.209 1.733 1.00 97.06 86 ASP A O 1
ATOM 720 N N . SER A 1 87 ? -10.674 15.854 1.709 1.00 97.25 87 SER A N 1
ATOM 721 C CA . SER A 1 87 ? -10.501 16.085 0.270 1.00 97.25 87 SER A CA 1
ATOM 722 C C . SER A 1 87 ? -10.776 14.844 -0.588 1.00 97.25 87 SER A C 1
ATOM 724 O O . SER A 1 87 ? -10.701 14.932 -1.813 1.00 97.25 87 SER A O 1
ATOM 726 N N . GLN A 1 88 ? -11.071 13.695 0.031 1.00 97.94 88 GLN A N 1
ATOM 727 C CA . GLN A 1 88 ? -11.319 12.402 -0.624 1.00 97.94 88 GLN A CA 1
ATOM 728 C C . GLN A 1 88 ? -10.176 11.954 -1.547 1.00 97.94 88 GLN A C 1
ATOM 730 O O . GLN A 1 88 ? -10.392 11.504 -2.673 1.00 97.94 88 GLN A O 1
ATOM 735 N N . ASN A 1 89 ? -8.940 12.069 -1.062 1.00 98.12 89 ASN A N 1
ATOM 736 C CA . ASN A 1 89 ? -7.737 11.763 -1.830 1.00 98.12 89 ASN A CA 1
ATOM 737 C C . ASN A 1 89 ? -6.881 10.692 -1.152 1.00 98.12 89 ASN A C 1
ATOM 739 O O . ASN A 1 89 ? -6.841 10.575 0.072 1.00 98.12 89 ASN A O 1
ATOM 743 N N . VAL A 1 90 ? -6.146 9.941 -1.970 1.00 98.06 90 VAL A N 1
ATOM 744 C CA . VAL A 1 90 ? -5.093 9.028 -1.520 1.00 98.06 90 VAL A CA 1
ATOM 745 C C . VAL A 1 90 ? -3.767 9.396 -2.173 1.00 98.06 90 VAL A C 1
ATOM 747 O O . VAL A 1 90 ? -3.689 9.536 -3.396 1.00 98.06 90 VAL A O 1
ATOM 750 N N . SER A 1 91 ? -2.718 9.506 -1.362 1.00 97.12 91 SER A N 1
ATOM 751 C CA . SER A 1 91 ? -1.364 9.846 -1.803 1.00 97.12 91 SER A CA 1
ATOM 752 C C . SER A 1 91 ? -0.450 8.620 -1.826 1.00 97.12 91 SER A C 1
ATOM 754 O O . SER A 1 91 ? -0.217 7.956 -0.817 1.00 97.12 91 SER A O 1
ATOM 756 N N . PHE A 1 92 ? 0.133 8.323 -2.984 1.00 94.50 92 PHE A N 1
ATOM 757 C CA . PHE A 1 92 ? 1.174 7.308 -3.119 1.00 94.50 92 PHE A CA 1
ATOM 758 C C . PHE A 1 92 ? 2.537 7.995 -3.113 1.00 94.50 92 PHE A C 1
ATOM 760 O O . PHE A 1 92 ? 2.960 8.544 -4.126 1.00 94.50 92 PHE A O 1
ATOM 767 N N . GLU A 1 93 ? 3.210 7.971 -1.962 1.00 92.06 93 GLU A N 1
ATOM 768 C CA . GLU A 1 93 ? 4.464 8.698 -1.719 1.00 92.06 93 GLU A CA 1
ATOM 769 C C . GLU A 1 93 ? 5.517 7.814 -1.033 1.00 92.06 93 GLU A C 1
ATOM 771 O O . GLU A 1 93 ? 5.144 6.926 -0.253 1.00 92.06 93 GLU A O 1
ATOM 776 N N . PRO A 1 94 ? 6.823 8.073 -1.247 1.00 90.88 94 PRO A N 1
ATOM 777 C CA . PRO A 1 94 ? 7.895 7.416 -0.511 1.00 90.88 94 PRO A CA 1
ATOM 778 C C . PRO A 1 94 ? 7.723 7.516 1.009 1.00 90.88 94 PRO A C 1
ATOM 780 O O . PRO A 1 94 ? 7.346 8.553 1.552 1.00 90.88 94 PRO A O 1
ATOM 783 N N . LYS A 1 95 ? 8.057 6.436 1.713 1.00 90.12 95 LYS A N 1
ATOM 784 C CA . LYS A 1 95 ? 8.051 6.350 3.173 1.00 90.12 95 LYS A CA 1
ATOM 785 C C . LYS A 1 95 ? 9.477 6.361 3.692 1.00 90.12 95 LYS A C 1
ATOM 787 O O . LYS A 1 95 ? 10.310 5.543 3.297 1.00 90.12 95 LYS A O 1
ATOM 792 N N . GLN A 1 96 ? 9.747 7.274 4.617 1.00 89.62 96 GLN A N 1
ATOM 793 C CA . GLN A 1 96 ? 10.973 7.244 5.405 1.00 89.62 96 GLN A CA 1
ATOM 794 C C . GLN A 1 96 ? 10.822 6.240 6.549 1.00 89.62 96 GLN A C 1
ATOM 796 O O . GLN A 1 96 ? 9.740 6.090 7.119 1.00 89.62 96 GLN A O 1
ATOM 801 N N . ALA A 1 97 ? 11.910 5.542 6.878 1.00 87.81 97 ALA A N 1
ATOM 802 C CA . ALA A 1 97 ? 11.902 4.620 8.007 1.00 87.81 97 ALA A CA 1
ATOM 803 C C . ALA A 1 97 ? 11.716 5.377 9.328 1.00 87.81 97 ALA A C 1
ATOM 805 O O . ALA A 1 97 ? 12.378 6.384 9.573 1.00 87.81 97 ALA A O 1
ATOM 806 N N . THR A 1 98 ? 10.857 4.838 10.189 1.00 89.94 98 THR A N 1
ATOM 807 C CA . THR A 1 98 ? 10.692 5.249 11.589 1.00 89.94 98 THR A CA 1
ATOM 808 C C . THR A 1 98 ? 10.586 3.997 12.463 1.00 89.94 98 THR A C 1
ATOM 810 O O . THR A 1 98 ? 10.674 2.876 11.957 1.00 89.94 98 THR A O 1
ATOM 813 N N . ASP A 1 99 ? 10.342 4.156 13.765 1.00 89.00 99 ASP A N 1
ATOM 814 C CA . ASP A 1 99 ? 10.128 3.020 14.674 1.00 89.00 99 ASP A CA 1
ATOM 815 C C . ASP A 1 99 ? 8.941 2.133 14.260 1.00 89.00 99 ASP A C 1
ATOM 817 O O . ASP A 1 99 ? 8.925 0.934 14.545 1.00 89.00 99 ASP A O 1
ATOM 821 N N . LEU A 1 100 ? 7.953 2.709 13.566 1.00 88.69 100 LEU A N 1
ATOM 822 C CA . LEU A 1 100 ? 6.734 2.018 13.134 1.00 88.69 100 LEU A CA 1
ATOM 823 C C . LEU A 1 100 ? 6.598 1.908 11.609 1.00 88.69 100 LEU A C 1
ATOM 825 O O . LEU A 1 100 ? 5.829 1.071 11.134 1.00 88.69 100 LEU A O 1
ATOM 829 N N . LEU A 1 101 ? 7.330 2.717 10.836 1.00 89.06 101 LEU A N 1
ATOM 830 C CA . LEU A 1 101 ? 7.274 2.727 9.373 1.00 89.06 101 LEU A CA 1
ATOM 831 C C . LEU A 1 101 ? 8.507 2.087 8.746 1.00 89.06 101 LEU A C 1
ATOM 833 O O . LEU A 1 101 ? 9.647 2.295 9.158 1.00 89.06 101 LEU A O 1
ATOM 837 N N . LEU A 1 102 ? 8.267 1.316 7.691 1.00 86.81 102 LEU A N 1
ATOM 838 C CA . LEU A 1 102 ? 9.320 0.733 6.881 1.00 86.81 102 LEU A CA 1
ATOM 839 C C . LEU A 1 102 ? 9.696 1.753 5.807 1.00 86.81 102 LEU A C 1
ATOM 841 O O . LEU A 1 102 ? 8.826 2.418 5.249 1.00 86.81 102 LEU A O 1
ATOM 845 N N . LYS A 1 103 ? 10.995 1.856 5.503 1.00 88.12 103 LYS A N 1
ATOM 846 C CA . LYS A 1 103 ? 11.430 2.586 4.314 1.00 88.12 103 LYS A CA 1
ATOM 847 C C . LYS A 1 103 ? 10.825 1.908 3.090 1.00 88.12 103 LYS A C 1
ATOM 849 O O . LYS A 1 103 ? 10.972 0.696 2.946 1.00 88.12 103 LYS A O 1
ATOM 854 N N . TRP A 1 104 ? 10.192 2.689 2.232 1.00 87.81 104 TRP A N 1
ATOM 855 C CA . TRP A 1 104 ? 9.632 2.214 0.976 1.00 87.81 104 TRP A CA 1
ATOM 856 C C . TRP A 1 104 ? 9.588 3.352 -0.040 1.00 87.81 104 TRP A C 1
ATOM 858 O O . TRP A 1 104 ? 9.440 4.511 0.334 1.00 87.81 104 TRP A O 1
ATOM 868 N N . GLU A 1 105 ? 9.691 3.035 -1.324 1.00 84.19 105 GLU A N 1
ATOM 869 C CA . GLU A 1 105 ? 9.491 4.001 -2.400 1.00 84.19 105 GLU A CA 1
ATOM 870 C C . GLU A 1 105 ? 8.799 3.346 -3.603 1.00 84.19 105 GLU A C 1
ATOM 872 O O . GLU A 1 105 ? 9.009 2.151 -3.853 1.00 84.19 105 GLU A O 1
ATOM 877 N N . PRO A 1 106 ? 7.971 4.097 -4.357 1.00 80.00 106 PRO A N 1
ATOM 878 C CA . PRO A 1 106 ? 7.436 3.621 -5.622 1.00 80.00 106 PRO A CA 1
ATOM 879 C C . PRO A 1 106 ? 8.579 3.219 -6.552 1.00 80.00 106 PRO A C 1
ATOM 881 O O . PRO A 1 106 ? 9.590 3.909 -6.642 1.00 80.00 106 PRO A O 1
ATOM 884 N N . LYS A 1 107 ? 8.398 2.126 -7.297 1.00 74.06 107 LYS A N 1
ATOM 885 C CA . LYS A 1 107 ? 9.424 1.599 -8.210 1.00 74.06 107 LYS A CA 1
ATOM 886 C C . LYS A 1 107 ? 9.907 2.624 -9.243 1.00 74.06 107 LYS A C 1
ATOM 888 O O . LYS A 1 107 ? 11.065 2.590 -9.643 1.00 74.06 107 LYS A O 1
ATOM 893 N N . ASP A 1 108 ? 9.003 3.492 -9.682 1.00 74.12 108 ASP A N 1
ATOM 894 C CA . ASP A 1 108 ? 9.288 4.517 -10.684 1.00 74.12 108 ASP A CA 1
ATOM 895 C C . ASP A 1 108 ? 9.728 5.848 -10.028 1.00 74.12 108 ASP A C 1
ATOM 897 O O . ASP A 1 108 ? 9.949 6.827 -10.726 1.00 74.12 108 ASP A O 1
ATOM 901 N N . HIS A 1 109 ? 9.861 5.885 -8.692 1.00 73.69 109 HIS A N 1
ATOM 902 C CA . HIS A 1 109 ? 10.179 7.052 -7.852 1.00 73.69 109 HIS A CA 1
ATOM 903 C C . HIS A 1 109 ? 9.250 8.271 -8.027 1.00 73.69 109 HIS A C 1
ATOM 905 O O . HIS A 1 109 ? 9.587 9.374 -7.601 1.00 73.69 109 HIS A O 1
ATOM 911 N N . GLU A 1 110 ? 8.065 8.080 -8.607 1.00 81.56 110 GLU A N 1
ATOM 912 C CA . GLU A 1 110 ? 7.063 9.132 -8.777 1.00 81.56 110 GLU A CA 1
ATOM 913 C C . GLU A 1 110 ? 6.015 9.096 -7.659 1.00 81.56 110 GLU A C 1
ATOM 915 O O . GLU A 1 110 ? 5.400 8.058 -7.399 1.00 81.56 110 GLU A O 1
ATOM 920 N N . SER A 1 111 ? 5.788 10.253 -7.034 1.00 91.12 111 SER A N 1
ATOM 921 C CA . SER A 1 111 ? 4.667 10.482 -6.121 1.00 91.12 111 SER A CA 1
ATOM 922 C C . SER A 1 111 ? 3.426 10.927 -6.887 1.00 91.12 111 SER A C 1
ATOM 924 O O . SER A 1 111 ? 3.527 11.679 -7.857 1.00 91.12 111 SER A O 1
ATOM 926 N N . ARG A 1 112 ? 2.240 10.518 -6.429 1.00 94.00 112 ARG A N 1
ATOM 927 C CA . ARG A 1 112 ? 0.968 10.959 -7.024 1.00 94.00 112 ARG A CA 1
ATOM 928 C C . ARG A 1 112 ? -0.164 11.003 -6.006 1.00 94.00 112 ARG A C 1
ATOM 930 O O . ARG A 1 112 ? -0.195 10.190 -5.087 1.00 94.00 112 ARG A O 1
ATOM 937 N N . VAL A 1 113 ? -1.114 11.903 -6.238 1.00 96.50 113 VAL A N 1
ATOM 938 C CA . VAL A 1 113 ? -2.361 12.028 -5.473 1.00 96.50 113 VAL A CA 1
ATOM 939 C C . VAL A 1 113 ? -3.519 11.619 -6.373 1.00 96.50 113 VAL A C 1
ATOM 941 O O . VAL A 1 113 ? -3.602 12.077 -7.513 1.00 96.50 113 VAL A O 1
ATOM 944 N N . ILE A 1 114 ? -4.384 10.737 -5.878 1.00 97.12 114 ILE A N 1
ATOM 945 C CA . ILE A 1 114 ? -5.509 10.184 -6.629 1.00 97.12 114 ILE A CA 1
ATOM 946 C C . ILE A 1 114 ? -6.814 10.484 -5.883 1.00 97.12 114 ILE A C 1
ATOM 948 O O . ILE A 1 114 ? -6.947 10.050 -4.735 1.00 97.12 114 ILE A O 1
ATOM 952 N N . PRO A 1 115 ? -7.786 11.170 -6.513 1.00 97.88 115 PRO A N 1
ATOM 953 C CA . PRO A 1 115 ? -9.122 11.295 -5.950 1.00 97.88 115 PRO A CA 1
ATOM 954 C C . PRO A 1 115 ? -9.814 9.936 -5.943 1.00 97.88 115 PRO A C 1
ATOM 956 O O . PRO A 1 115 ? -9.710 9.162 -6.899 1.00 97.88 115 PRO A O 1
ATOM 959 N N . ILE A 1 116 ? -10.526 9.641 -4.861 1.00 97.94 116 ILE A N 1
ATOM 960 C CA . ILE A 1 116 ? -11.249 8.384 -4.682 1.00 97.94 116 ILE A CA 1
ATOM 961 C C . ILE A 1 116 ? -12.746 8.640 -4.468 1.00 97.94 116 ILE A C 1
ATOM 963 O O . ILE A 1 116 ? -13.116 9.655 -3.885 1.00 97.94 116 ILE A O 1
ATOM 967 N N . PRO A 1 117 ? -13.629 7.732 -4.923 1.00 97.31 117 PRO A N 1
ATOM 968 C CA . PRO A 1 117 ? -15.066 7.894 -4.732 1.00 97.31 117 PRO A CA 1
ATOM 969 C C . PRO A 1 117 ? -15.470 7.929 -3.248 1.00 97.31 117 PRO A C 1
ATOM 971 O O . PRO A 1 117 ? -14.838 7.237 -2.437 1.00 97.31 117 PRO A O 1
ATOM 974 N N . PRO A 1 118 ? -16.562 8.633 -2.891 1.00 97.56 118 PRO A N 1
ATOM 975 C CA . PRO A 1 118 ? -17.077 8.687 -1.522 1.00 97.56 118 PRO A CA 1
ATOM 976 C C . PRO A 1 118 ? -17.311 7.303 -0.899 1.00 97.56 118 PRO A C 1
ATOM 978 O O . PRO A 1 118 ? -17.068 7.098 0.289 1.00 97.56 118 PRO A O 1
ATO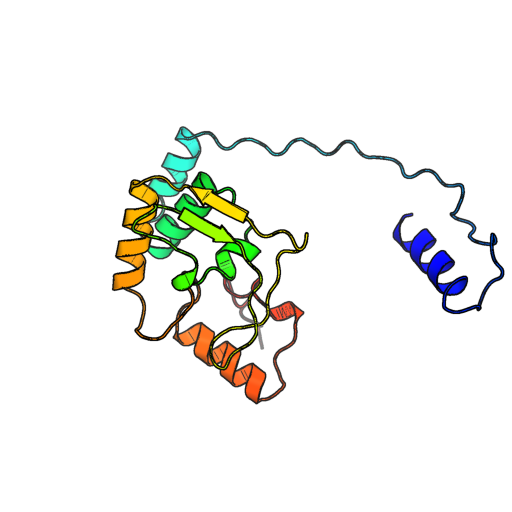M 981 N N . GLU A 1 119 ? -17.732 6.318 -1.695 1.00 95.44 119 GLU A N 1
ATOM 982 C CA . GLU A 1 119 ? -17.947 4.947 -1.230 1.00 95.44 119 GLU A CA 1
ATOM 983 C C . GLU A 1 119 ? -16.635 4.280 -0.787 1.00 95.44 119 GLU A C 1
ATOM 985 O O . GLU A 1 119 ? -16.607 3.555 0.211 1.00 95.44 119 GLU A O 1
ATOM 990 N N . THR A 1 120 ? -15.530 4.552 -1.488 1.00 97.44 120 THR A N 1
ATOM 991 C CA . THR A 1 120 ? -14.191 4.080 -1.105 1.00 97.44 120 THR A CA 1
ATOM 992 C C . THR A 1 120 ? -13.721 4.770 0.174 1.00 97.44 120 THR A C 1
ATOM 994 O O . THR A 1 120 ? -13.164 4.107 1.050 1.00 97.44 120 THR A O 1
ATOM 997 N N . VAL A 1 121 ? -13.988 6.073 0.319 1.00 98.19 121 VAL A N 1
ATOM 998 C CA . VAL A 1 121 ? -13.679 6.838 1.540 1.00 98.19 121 VAL A CA 1
ATOM 999 C C . VAL A 1 121 ? -14.418 6.248 2.741 1.00 98.19 121 VAL A C 1
ATOM 1001 O O . VAL A 1 121 ? -13.807 6.002 3.779 1.00 98.19 121 VAL A O 1
ATOM 1004 N N . GLN A 1 122 ? -15.704 5.919 2.591 1.00 98.06 122 GLN A N 1
ATOM 1005 C CA . GLN A 1 122 ? -16.486 5.296 3.659 1.00 98.06 122 GLN A CA 1
ATOM 1006 C C . GLN A 1 122 ? -15.939 3.915 4.054 1.00 98.06 122 GLN A C 1
ATOM 1008 O O . GLN A 1 122 ? -15.880 3.585 5.239 1.00 98.06 122 GLN A O 1
ATOM 1013 N N . LEU A 1 123 ? -15.513 3.100 3.083 1.00 97.69 123 LEU A N 1
ATOM 1014 C CA . LEU A 1 123 ? -14.873 1.807 3.353 1.00 97.69 123 LEU A CA 1
ATOM 1015 C C . LEU A 1 123 ? -13.545 1.960 4.109 1.00 97.69 123 LEU A C 1
ATOM 1017 O O . LEU A 1 123 ? -13.248 1.149 4.989 1.00 97.69 123 LEU A O 1
ATOM 1021 N N . LEU A 1 124 ? -12.758 2.989 3.784 1.00 98.25 124 LEU A N 1
ATOM 1022 C CA . LEU A 1 124 ? -11.527 3.322 4.503 1.00 98.25 124 LEU A CA 1
ATOM 1023 C C . LEU A 1 124 ? -11.821 3.798 5.927 1.00 98.25 124 LEU A C 1
ATOM 1025 O O . LEU A 1 124 ? -11.163 3.335 6.852 1.00 98.25 124 LEU A O 1
ATOM 1029 N N . ALA A 1 125 ? -12.837 4.643 6.116 1.00 98.06 125 ALA A N 1
ATOM 1030 C CA . ALA A 1 125 ? -13.237 5.135 7.432 1.00 98.06 125 ALA A CA 1
ATOM 1031 C C . ALA A 1 125 ? -13.704 3.984 8.336 1.00 98.06 125 ALA A C 1
ATOM 1033 O O . ALA A 1 125 ? -13.250 3.853 9.471 1.00 98.06 125 ALA A O 1
ATOM 1034 N N . ASN A 1 126 ? -14.536 3.082 7.807 1.00 97.69 126 ASN A N 1
ATOM 1035 C CA . ASN A 1 126 ? -14.970 1.891 8.537 1.00 97.69 126 ASN A CA 1
ATOM 1036 C C . ASN A 1 126 ? -13.776 0.999 8.916 1.00 97.69 126 ASN A C 1
ATOM 1038 O O . ASN A 1 126 ? -13.701 0.506 10.039 1.00 97.69 126 ASN A O 1
ATOM 1042 N N . LEU A 1 127 ? -12.822 0.808 7.995 1.00 96.81 127 LEU A N 1
ATOM 1043 C CA . LEU A 1 127 ? -11.624 0.010 8.260 1.00 96.81 127 LEU A CA 1
ATOM 1044 C C . LEU A 1 127 ? -10.712 0.673 9.305 1.00 96.81 127 LEU A C 1
ATOM 1046 O O . LEU A 1 127 ? -10.084 -0.027 10.100 1.00 96.81 127 LEU A O 1
ATOM 1050 N N . GLN A 1 128 ? -10.648 2.006 9.331 1.00 96.56 128 GLN A N 1
ATOM 1051 C CA . GLN A 1 128 ? -9.885 2.757 10.326 1.00 96.56 128 GLN A CA 1
ATOM 1052 C C . GLN A 1 128 ? -10.449 2.551 11.735 1.00 96.56 128 GLN A C 1
ATOM 1054 O O . GLN A 1 128 ? -9.675 2.375 12.670 1.00 96.56 128 GLN A O 1
ATOM 1059 N N . VAL A 1 129 ? -11.778 2.488 11.880 1.00 95.75 129 VAL A N 1
ATOM 1060 C CA . VAL A 1 129 ? -12.449 2.201 13.162 1.00 95.75 129 VAL A CA 1
ATOM 1061 C C . VAL A 1 129 ? -12.117 0.797 13.686 1.00 95.75 129 VAL A C 1
ATOM 1063 O O . VAL A 1 129 ? -11.953 0.617 14.889 1.00 95.75 129 VAL A O 1
ATOM 1066 N N . GLU A 1 130 ? -11.989 -0.201 12.806 1.00 93.25 130 GLU A N 1
ATOM 1067 C CA . GLU A 1 130 ? -11.595 -1.570 13.190 1.00 93.25 130 GLU A CA 1
ATOM 1068 C C . GLU A 1 130 ? -10.081 -1.740 13.414 1.00 93.25 130 GLU A C 1
ATOM 1070 O O . GLU A 1 130 ? -9.630 -2.790 13.884 1.00 93.25 130 GLU A O 1
ATOM 1075 N N . SER A 1 131 ? -9.277 -0.744 13.044 1.00 91.69 131 SER A N 1
ATOM 1076 C CA . SER A 1 131 ? -7.821 -0.830 13.121 1.00 91.69 131 SER A CA 1
ATOM 1077 C C . SER A 1 131 ? -7.324 -0.548 14.534 1.00 91.69 131 SER A C 1
ATOM 1079 O O . SER A 1 131 ? -7.799 0.364 15.203 1.00 91.69 131 SER A O 1
ATOM 1081 N N . ASP A 1 132 ? -6.331 -1.319 14.995 1.00 92.19 132 ASP A N 1
ATOM 1082 C CA . ASP A 1 132 ? -5.763 -1.076 16.322 1.00 92.19 132 ASP A CA 1
ATOM 1083 C C . ASP A 1 132 ? -5.077 0.298 16.373 1.00 92.19 132 ASP A C 1
ATOM 1085 O O . ASP A 1 132 ? -4.322 0.676 15.468 1.00 92.19 132 ASP A O 1
ATOM 1089 N N . GLU A 1 133 ? -5.281 1.005 17.482 1.00 89.94 133 GLU A N 1
ATOM 1090 C CA . GLU A 1 133 ? -4.681 2.311 17.726 1.00 89.94 133 GLU A CA 1
ATOM 1091 C C . GLU A 1 133 ? -3.146 2.270 17.611 1.00 89.94 133 GLU A C 1
ATOM 1093 O O . GLU A 1 133 ? -2.473 1.328 18.046 1.00 89.94 133 GLU A O 1
ATOM 1098 N N . GLY A 1 134 ? -2.580 3.308 16.991 1.00 89.00 134 GLY A N 1
ATOM 1099 C CA . GLY A 1 134 ? -1.137 3.455 16.799 1.00 89.00 134 GLY A CA 1
ATOM 1100 C C . GLY A 1 134 ? -0.542 2.631 15.653 1.00 89.00 134 GLY A C 1
ATOM 1101 O O . GLY A 1 134 ? 0.648 2.773 15.371 1.00 89.00 134 GLY A O 1
ATOM 1102 N N . ASN A 1 135 ? -1.323 1.800 14.955 1.00 93.19 135 ASN A N 1
ATOM 1103 C CA . ASN A 1 135 ? -0.864 1.158 13.728 1.00 93.19 135 ASN A CA 1
ATOM 1104 C C . ASN A 1 135 ? -0.952 2.138 12.545 1.00 93.19 135 ASN A C 1
ATOM 1106 O O . ASN A 1 135 ? -2.055 2.524 12.163 1.00 93.19 135 ASN A O 1
ATOM 1110 N N . PRO A 1 136 ? 0.176 2.538 11.930 1.00 95.00 136 PRO A N 1
ATOM 1111 C CA . PRO A 1 136 ? 0.139 3.544 10.880 1.00 95.00 136 PRO A CA 1
ATOM 1112 C C . PRO A 1 136 ? -0.373 3.007 9.540 1.00 95.00 136 PRO A C 1
ATOM 1114 O O . PRO A 1 136 ? -0.762 3.810 8.702 1.00 95.00 136 PRO A O 1
ATOM 1117 N N . TYR A 1 137 ? -0.360 1.692 9.305 1.00 95.19 137 TYR A N 1
ATOM 1118 C CA . TYR A 1 137 ? -0.714 1.115 8.007 1.00 95.19 137 TYR A CA 1
ATOM 1119 C C . TYR A 1 137 ? -2.213 0.875 7.863 1.00 95.19 137 TYR A C 1
ATOM 1121 O O . TYR A 1 137 ? -2.848 0.343 8.771 1.00 95.19 137 TYR A O 1
ATOM 1129 N N . VAL A 1 138 ? -2.730 1.130 6.660 1.00 96.12 138 VAL A N 1
ATOM 1130 C CA . VAL A 1 138 ? -4.119 0.818 6.289 1.00 96.12 138 VAL A CA 1
ATOM 1131 C C . VAL A 1 138 ? -4.326 -0.695 6.183 1.00 96.12 138 VAL A C 1
ATOM 1133 O O . VAL A 1 138 ? -5.299 -1.247 6.687 1.00 96.12 138 VAL A O 1
ATOM 1136 N N . PHE A 1 139 ? -3.382 -1.398 5.547 1.00 93.94 139 PHE A N 1
ATOM 1137 C CA . PHE A 1 139 ? -3.566 -2.799 5.151 1.00 93.94 139 PHE A CA 1
ATOM 1138 C C . PHE A 1 139 ? -2.621 -3.797 5.838 1.00 93.94 139 PHE A C 1
ATOM 1140 O O . PHE A 1 139 ? -2.639 -4.986 5.518 1.00 93.94 139 PHE A O 1
ATOM 1147 N N . ILE A 1 140 ? -1.830 -3.373 6.828 1.00 90.19 140 ILE A N 1
ATOM 1148 C CA . ILE A 1 140 ? -1.000 -4.283 7.634 1.00 90.19 140 ILE A CA 1
ATOM 1149 C C . ILE A 1 140 ? -1.615 -4.411 9.021 1.00 90.19 140 ILE A C 1
ATOM 1151 O O . ILE A 1 140 ? -1.673 -3.441 9.756 1.00 90.19 140 ILE A O 1
ATOM 1155 N N . LYS A 1 141 ? -2.023 -5.620 9.426 1.00 89.25 141 LYS A N 1
ATOM 1156 C CA . LYS A 1 141 ? -2.532 -5.860 10.790 1.00 89.25 141 LYS A CA 1
ATOM 1157 C C . LYS A 1 141 ? -1.437 -5.632 11.838 1.00 89.25 141 LYS A C 1
ATOM 1159 O O . LYS A 1 141 ? -0.297 -6.057 11.650 1.00 89.25 141 LYS A O 1
ATOM 1164 N N . THR A 1 142 ? -1.787 -5.118 13.011 1.00 90.25 142 THR A N 1
ATOM 1165 C CA . THR A 1 142 ? -0.824 -4.782 14.079 1.00 90.25 142 THR A CA 1
ATOM 1166 C C . THR A 1 142 ? 0.011 -5.969 14.540 1.00 90.25 142 THR A C 1
ATOM 1168 O O . THR A 1 142 ? 1.221 -5.856 14.727 1.00 90.25 142 THR A O 1
ATOM 1171 N N . LYS A 1 143 ? -0.598 -7.159 14.666 1.00 89.56 143 LYS A N 1
ATOM 1172 C CA . LYS A 1 143 ? 0.133 -8.405 14.975 1.00 89.56 143 LYS A CA 1
ATOM 1173 C C . LYS A 1 143 ? 1.234 -8.690 13.948 1.00 89.56 143 LYS A C 1
ATOM 1175 O O . LYS A 1 143 ? 2.319 -9.146 14.308 1.00 89.56 143 LYS A O 1
ATOM 1180 N N . ARG A 1 144 ? 0.960 -8.414 12.669 1.00 86.69 144 ARG A N 1
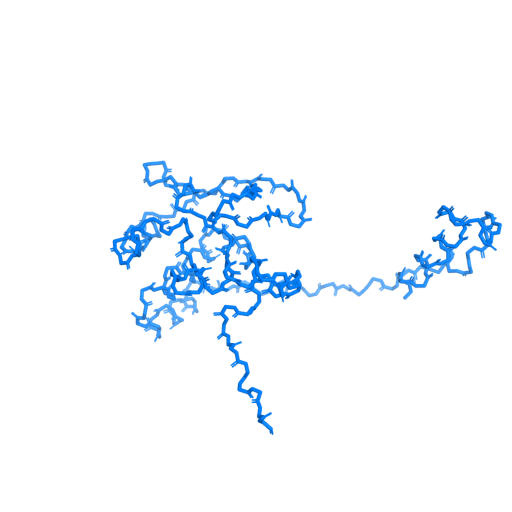ATOM 1181 C CA . ARG A 1 144 ? 1.918 -8.582 11.575 1.00 86.69 144 ARG A CA 1
ATOM 1182 C C . ARG A 1 144 ? 3.001 -7.513 11.644 1.00 86.69 144 ARG A C 1
ATOM 1184 O O . ARG A 1 144 ? 4.169 -7.885 11.601 1.00 86.69 144 ARG A O 1
ATOM 1191 N N . LEU A 1 145 ? 2.639 -6.244 11.831 1.00 88.94 145 LEU A N 1
ATOM 1192 C CA . LEU A 1 145 ? 3.606 -5.158 11.995 1.00 88.94 145 LEU A CA 1
ATOM 1193 C C . LEU A 1 145 ? 4.584 -5.448 13.144 1.00 88.94 145 LEU A C 1
ATOM 1195 O O . LEU A 1 145 ? 5.793 -5.457 12.932 1.00 88.94 145 LEU A O 1
ATOM 1199 N N . LYS A 1 146 ? 4.078 -5.829 14.324 1.00 90.06 146 LYS A N 1
ATOM 1200 C CA . LYS A 1 146 ? 4.904 -6.234 15.477 1.00 90.06 146 LYS A CA 1
ATOM 1201 C C . LYS A 1 146 ? 5.872 -7.370 15.133 1.00 90.06 146 LYS A C 1
ATOM 1203 O O . LYS A 1 146 ? 7.028 -7.349 15.549 1.00 90.06 146 LYS A O 1
ATOM 1208 N N . HIS A 1 147 ? 5.429 -8.360 14.355 1.00 88.12 147 HIS A N 1
ATOM 1209 C CA . HIS A 1 147 ? 6.297 -9.447 13.898 1.00 88.12 147 HIS A CA 1
ATOM 1210 C C . HIS A 1 147 ? 7.412 -8.961 12.961 1.00 88.12 147 HIS A C 1
ATOM 1212 O O . HIS A 1 147 ? 8.554 -9.402 13.108 1.00 88.12 147 HIS A O 1
ATOM 1218 N N . ILE A 1 148 ? 7.085 -8.074 12.015 1.00 86.62 148 ILE A N 1
ATOM 1219 C CA . ILE A 1 148 ? 8.048 -7.470 11.084 1.00 86.62 148 ILE A CA 1
ATOM 1220 C C . ILE A 1 148 ? 9.103 -6.685 11.868 1.00 86.62 148 ILE A C 1
ATOM 1222 O O . ILE A 1 148 ? 10.297 -6.954 11.728 1.00 86.62 148 ILE A O 1
ATOM 1226 N N . LEU A 1 149 ? 8.662 -5.785 12.751 1.00 87.94 149 LEU A N 1
ATOM 1227 C CA . LEU A 1 149 ? 9.543 -4.957 13.575 1.00 87.94 149 LEU A CA 1
ATOM 1228 C C . LEU A 1 149 ? 10.454 -5.819 14.457 1.00 87.94 149 LEU A C 1
ATOM 1230 O O . LEU A 1 149 ? 11.667 -5.633 14.438 1.00 87.94 149 LEU A O 1
ATOM 1234 N N . ARG A 1 150 ? 9.915 -6.848 15.127 1.00 89.56 150 ARG A N 1
ATOM 1235 C CA . ARG A 1 150 ? 10.716 -7.794 15.926 1.00 89.56 150 ARG A CA 1
ATOM 1236 C C . ARG A 1 150 ? 11.795 -8.4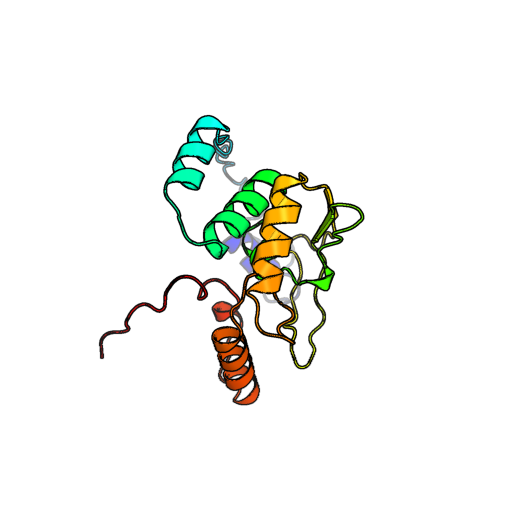98 15.100 1.00 89.56 150 ARG A C 1
ATOM 1238 O O . ARG A 1 150 ? 12.910 -8.692 15.566 1.00 89.56 150 ARG A O 1
ATOM 1245 N N . ARG A 1 151 ? 11.479 -8.933 13.879 1.00 86.62 151 ARG A N 1
ATOM 1246 C CA . ARG A 1 151 ? 12.476 -9.596 13.024 1.00 86.62 151 ARG A CA 1
ATOM 1247 C C . ARG A 1 151 ? 13.563 -8.638 12.551 1.00 86.62 151 ARG A C 1
ATOM 1249 O O . ARG A 1 151 ? 14.709 -9.067 12.423 1.00 86.62 151 ARG A O 1
ATOM 1256 N N . ARG A 1 152 ? 13.210 -7.373 12.309 1.00 83.12 152 ARG A N 1
ATOM 1257 C CA . ARG A 1 152 ? 14.165 -6.311 11.982 1.00 83.12 152 ARG A CA 1
ATOM 1258 C C . ARG A 1 152 ? 15.108 -6.026 13.142 1.00 83.12 152 ARG A C 1
ATOM 1260 O O . ARG A 1 152 ? 16.312 -6.017 12.919 1.00 83.12 152 ARG A O 1
ATOM 1267 N N . THR A 1 153 ? 14.592 -5.884 14.365 1.00 85.56 153 THR A N 1
ATOM 1268 C CA . THR A 1 153 ? 15.451 -5.667 15.543 1.00 85.56 153 THR A CA 1
ATOM 1269 C C . THR A 1 153 ? 16.399 -6.840 15.795 1.00 85.56 153 THR A C 1
ATOM 1271 O O . THR A 1 153 ? 17.514 -6.643 16.257 1.00 85.56 153 THR A O 1
ATOM 1274 N N . GLN A 1 154 ? 15.995 -8.056 15.421 1.00 88.44 154 GLN A N 1
ATOM 1275 C CA . GLN A 1 154 ? 16.830 -9.259 15.487 1.00 88.44 154 GLN A CA 1
ATOM 1276 C C . GLN A 1 154 ? 17.788 -9.428 14.290 1.00 88.44 154 GLN A C 1
ATOM 1278 O O . GLN A 1 154 ? 18.479 -10.439 14.219 1.00 88.44 154 GLN A O 1
ATOM 1283 N N . GLY A 1 155 ? 17.798 -8.514 13.312 1.00 84.81 155 GLY A N 1
ATOM 1284 C CA . GLY A 1 155 ? 18.646 -8.608 12.114 1.00 84.81 155 GLY A CA 1
ATOM 1285 C C . GLY A 1 155 ? 18.290 -9.756 11.159 1.00 84.81 155 GLY A C 1
ATOM 1286 O O . GLY A 1 155 ? 19.036 -10.049 10.233 1.00 84.81 155 GLY A O 1
ATOM 1287 N N . THR A 1 156 ? 17.146 -10.419 11.355 1.00 82.06 156 THR A N 1
ATOM 1288 C CA . THR A 1 156 ? 16.738 -11.580 10.542 1.00 82.06 156 THR A CA 1
ATOM 1289 C C . THR A 1 156 ? 15.837 -11.201 9.371 1.00 82.06 156 THR A C 1
ATOM 1291 O O . THR A 1 156 ? 15.423 -12.078 8.615 1.00 82.06 156 THR A O 1
ATOM 1294 N N . TRP A 1 157 ? 15.458 -9.930 9.235 1.00 76.69 157 TRP A N 1
ATOM 1295 C CA . TRP A 1 157 ? 14.582 -9.460 8.165 1.00 76.69 157 TRP A CA 1
ATOM 1296 C C . TRP A 1 157 ? 15.372 -9.223 6.874 1.00 76.69 157 TRP A C 1
ATOM 1298 O O . TRP A 1 157 ? 16.230 -8.349 6.835 1.00 76.69 157 TRP A O 1
ATOM 1308 N N . GLN A 1 158 ? 15.064 -9.980 5.822 1.00 69.25 158 GLN A N 1
ATOM 1309 C CA . GLN A 1 158 ? 15.615 -9.756 4.480 1.00 69.25 158 GLN A CA 1
ATOM 1310 C C . GLN A 1 158 ? 14.683 -8.862 3.623 1.00 69.25 158 GLN A C 1
ATOM 1312 O O . GLN A 1 158 ? 13.464 -8.882 3.832 1.00 69.25 158 GLN A O 1
ATOM 1317 N N . PRO A 1 159 ? 15.221 -8.079 2.669 1.00 60.19 159 PRO A N 1
ATOM 1318 C CA . PRO A 1 159 ? 14.439 -7.150 1.840 1.00 60.19 159 PRO A CA 1
ATOM 1319 C C . PRO A 1 159 ? 13.406 -7.815 0.912 1.00 60.19 159 PRO A C 1
ATOM 1321 O O . PRO A 1 159 ? 12.363 -7.257 0.603 1.00 60.19 159 PRO A O 1
ATOM 1324 N N . ASP A 1 160 ? 13.633 -9.053 0.495 1.00 56.00 160 ASP A N 1
ATOM 1325 C CA . ASP A 1 160 ? 12.701 -9.842 -0.322 1.00 56.00 160 ASP A CA 1
ATOM 1326 C C . ASP A 1 160 ? 11.451 -10.318 0.451 1.00 56.00 160 ASP A C 1
ATOM 1328 O O . ASP A 1 160 ? 10.454 -10.723 -0.153 1.00 56.00 160 ASP A O 1
ATOM 1332 N N . TYR A 1 161 ? 11.439 -10.205 1.786 1.00 53.97 161 TYR A N 1
ATOM 1333 C CA . TYR A 1 161 ? 10.240 -10.438 2.601 1.00 53.97 161 TYR A CA 1
ATOM 1334 C C . TYR A 1 161 ? 9.254 -9.268 2.592 1.00 53.97 161 TYR A C 1
ATOM 1336 O O . TYR A 1 161 ? 8.182 -9.413 3.192 1.00 53.97 161 TYR A O 1
ATOM 1344 N N . GLU A 1 162 ? 9.611 -8.135 1.970 1.00 54.84 162 GLU A N 1
ATOM 1345 C CA . GLU A 1 162 ? 9.088 -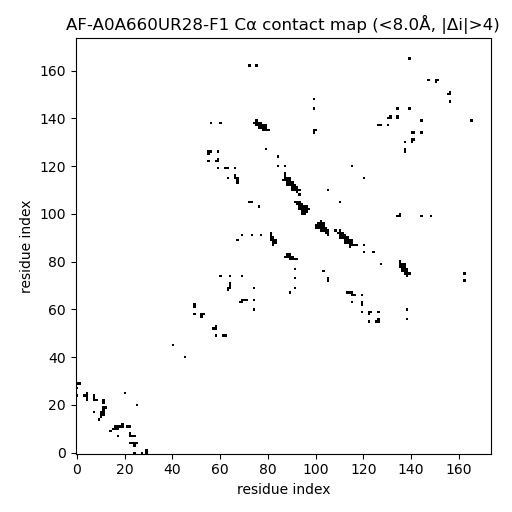6.827 2.357 1.00 54.84 162 GLU A CA 1
ATOM 1346 C C . GLU A 1 162 ? 7.563 -6.766 2.378 1.00 54.84 162 GLU A C 1
ATOM 1348 O O . GLU A 1 162 ? 7.033 -6.369 3.412 1.00 54.84 162 GLU A O 1
ATOM 1353 N N . LEU A 1 163 ? 6.827 -7.260 1.371 1.00 53.69 163 LEU A N 1
ATOM 1354 C CA . LEU A 1 163 ? 5.350 -7.170 1.390 1.00 53.69 163 LEU A CA 1
ATOM 1355 C C . LEU A 1 163 ? 4.588 -8.297 0.674 1.00 53.69 163 LEU A C 1
ATOM 1357 O O . LEU A 1 163 ? 3.385 -8.460 0.885 1.00 53.69 163 LEU A O 1
ATOM 1361 N N . VAL A 1 164 ? 5.272 -9.145 -0.102 1.00 47.09 164 VAL A N 1
ATOM 1362 C CA . VAL A 1 164 ? 4.657 -10.293 -0.808 1.00 47.09 164 VAL A CA 1
ATOM 1363 C C . VAL A 1 164 ? 4.130 -11.351 0.180 1.00 47.09 164 VAL A C 1
ATOM 1365 O O . VAL A 1 164 ? 3.186 -12.080 -0.110 1.00 47.09 164 VAL A O 1
ATOM 1368 N N . ASN A 1 165 ? 4.666 -11.379 1.403 1.00 42.97 165 ASN A N 1
ATOM 1369 C CA . ASN A 1 165 ? 4.321 -12.350 2.446 1.00 42.97 165 ASN A CA 1
ATOM 1370 C C . ASN A 1 165 ? 3.134 -11.947 3.350 1.00 42.97 165 ASN A C 1
ATOM 1372 O O . ASN A 1 165 ? 2.953 -12.531 4.422 1.00 42.97 165 ASN A O 1
ATOM 1376 N N . ASN A 1 166 ? 2.323 -10.958 2.956 1.00 44.59 166 ASN A N 1
ATOM 1377 C CA . ASN A 1 166 ? 1.079 -10.620 3.669 1.00 44.59 166 ASN A CA 1
ATOM 1378 C C . ASN A 1 166 ? -0.100 -11.552 3.329 1.00 44.59 166 ASN A C 1
ATOM 1380 O O . ASN A 1 166 ? -1.140 -11.463 3.971 1.00 44.59 166 ASN A O 1
ATOM 1384 N N . TRP A 1 167 ? 0.055 -12.444 2.345 1.00 48.66 167 TRP A N 1
ATOM 1385 C CA . TRP A 1 167 ? -1.067 -13.192 1.768 1.00 48.66 167 TRP A CA 1
ATOM 1386 C C . TRP A 1 167 ? -1.091 -14.665 2.207 1.00 48.66 167 TRP A C 1
ATOM 1388 O O . TRP A 1 167 ? -2.162 -15.248 2.339 1.00 48.66 167 TRP A O 1
ATOM 1398 N N . TYR A 1 168 ? 0.067 -15.268 2.498 1.00 38.84 168 TYR A N 1
ATOM 1399 C CA . TYR A 1 168 ? 0.173 -16.649 2.976 1.00 38.84 168 TYR A CA 1
ATOM 1400 C C . TYR A 1 168 ? 1.598 -16.900 3.493 1.00 38.84 168 TYR A C 1
ATOM 1402 O O . TYR A 1 168 ? 2.554 -16.613 2.780 1.00 38.84 168 TYR A O 1
ATOM 1410 N N . ARG A 1 169 ? 1.774 -17.476 4.692 1.00 42.25 169 ARG A N 1
ATOM 1411 C CA . ARG A 1 169 ? 2.960 -18.321 4.916 1.00 42.25 169 ARG A CA 1
ATOM 1412 C C . ARG A 1 169 ? 2.611 -19.664 4.282 1.00 42.25 169 ARG A C 1
ATOM 1414 O O . ARG A 1 169 ? 1.664 -20.280 4.775 1.00 42.25 169 ARG A O 1
ATOM 1421 N N . PRO A 1 170 ? 3.344 -20.167 3.275 1.00 37.84 170 PRO A N 1
ATOM 1422 C CA . PRO A 1 170 ? 3.321 -21.597 3.027 1.00 37.84 170 PRO A CA 1
ATOM 1423 C C . PRO A 1 170 ? 3.629 -22.279 4.359 1.00 37.84 170 PRO A C 1
ATOM 1425 O O . PRO A 1 170 ? 4.586 -21.892 5.038 1.00 37.84 170 PRO A O 1
ATOM 1428 N N . LYS A 1 171 ? 2.799 -23.241 4.777 1.00 36.75 171 LYS A N 1
ATOM 1429 C CA . LYS A 1 171 ? 3.241 -24.208 5.781 1.00 36.75 171 LYS A CA 1
ATOM 1430 C C . LYS A 1 171 ? 4.490 -24.850 5.190 1.00 36.75 171 LYS A C 1
ATOM 1432 O O . LYS A 1 171 ? 4.392 -25.653 4.269 1.00 36.75 171 LYS A O 1
ATOM 1437 N N . VAL A 1 172 ? 5.655 -24.413 5.651 1.00 36.72 172 VAL A N 1
ATOM 1438 C CA . VAL A 1 172 ? 6.900 -25.123 5.397 1.00 36.72 172 VAL A CA 1
ATOM 1439 C C . VAL A 1 172 ? 6.728 -26.419 6.177 1.00 36.72 172 VAL A C 1
ATOM 1441 O O . VAL A 1 172 ? 6.599 -26.382 7.402 1.00 36.72 172 VAL A O 1
ATOM 1444 N N . TRP A 1 173 ? 6.537 -27.525 5.460 1.00 37.28 173 TRP A N 1
ATOM 1445 C CA . TRP A 1 173 ? 6.537 -28.849 6.065 1.00 37.28 173 TRP A CA 1
ATOM 1446 C C . TRP A 1 173 ? 7.902 -29.049 6.728 1.00 37.28 173 TRP A C 1
ATOM 1448 O O . TRP A 1 173 ? 8.916 -28.624 6.168 1.00 37.28 173 TRP A O 1
ATOM 1458 N N . GLY A 1 174 ? 7.872 -29.566 7.957 1.00 38.00 174 GLY A N 1
ATOM 1459 C CA . GLY A 1 174 ? 9.074 -29.909 8.715 1.00 38.00 174 GLY A CA 1
ATOM 1460 C C . GLY A 1 174 ? 9.856 -31.047 8.084 1.00 38.00 174 GLY A C 1
ATOM 1461 O O . GLY A 1 174 ? 9.289 -31.739 7.208 1.00 38.00 174 GLY A O 1
#